Protein AF-A0AAA9SPE6-F1 (afdb_monomer_lite)

Secondary structure (DSSP, 8-state):
-HHHHHHHHHHHHHHHHHHHHHHHHHHHHHHHHHHHHHHHHHHHHHHHHHHHHHHHHHTS-------HHHHHHHHHHHHHHHTT----------PPP---------------------S--------

Structure (mmCIF, N/CA/C/O backbone):
data_AF-A0AAA9SPE6-F1
#
_entry.id   AF-A0AAA9SPE6-F1
#
loop_
_atom_site.group_PDB
_atom_site.id
_atom_site.type_symbol
_atom_site.label_atom_id
_atom_site.label_alt_id
_atom_site.label_comp_id
_atom_site.label_asym_id
_atom_site.label_entity_id
_atom_site.label_seq_id
_atom_site.pdbx_PDB_ins_code
_atom_site.Cartn_x
_atom_site.Cartn_y
_atom_site.Cartn_z
_atom_site.occupancy
_atom_site.B_iso_or_equiv
_atom_site.auth_seq_id
_atom_site.auth_comp_id
_atom_site.auth_asym_id
_atom_site.auth_atom_id
_atom_site.pdbx_PDB_model_num
ATOM 1 N N . MET A 1 1 ? 33.089 3.730 -38.047 1.00 88.38 1 MET A N 1
ATOM 2 C CA . MET A 1 1 ? 33.339 3.626 -36.590 1.00 88.38 1 MET A CA 1
ATOM 3 C C . MET A 1 1 ? 32.435 4.548 -35.776 1.00 88.38 1 MET A C 1
ATOM 5 O O . MET A 1 1 ? 31.605 4.018 -35.053 1.00 88.38 1 MET A O 1
ATOM 9 N N . LEU A 1 2 ? 32.495 5.883 -35.923 1.00 93.56 2 LEU A N 1
ATOM 10 C CA . LEU A 1 2 ? 31.642 6.787 -35.124 1.00 93.56 2 LEU A CA 1
ATOM 11 C C . LEU A 1 2 ? 30.131 6.554 -35.295 1.00 93.56 2 LEU A C 1
ATOM 13 O O . LEU A 1 2 ? 29.416 6.525 -34.302 1.00 93.56 2 LEU A O 1
ATOM 17 N N . GLN A 1 3 ? 29.635 6.350 -36.520 1.00 90.62 3 GLN A N 1
ATOM 18 C CA . GLN A 1 3 ? 28.200 6.088 -36.716 1.00 90.62 3 GLN A CA 1
ATOM 19 C C . GLN A 1 3 ? 27.722 4.805 -36.027 1.00 90.62 3 GLN A C 1
ATOM 21 O O . GLN A 1 3 ? 26.646 4.790 -35.439 1.00 90.62 3 GLN A O 1
ATOM 26 N N . VAL A 1 4 ? 28.540 3.751 -36.055 1.00 95.31 4 VAL A N 1
ATOM 27 C CA . VAL A 1 4 ? 28.232 2.484 -35.377 1.00 95.31 4 VAL A CA 1
ATOM 28 C C . VAL A 1 4 ? 28.191 2.695 -33.862 1.00 95.31 4 VAL A C 1
ATOM 30 O O . VAL A 1 4 ? 27.266 2.239 -33.204 1.00 95.31 4 VAL A O 1
ATOM 33 N N . TYR A 1 5 ? 29.134 3.466 -33.317 1.00 95.56 5 TYR A N 1
ATOM 34 C CA . TYR A 1 5 ? 29.161 3.818 -31.897 1.00 95.56 5 TYR A CA 1
ATOM 35 C C . TYR A 1 5 ? 27.917 4.610 -31.456 1.00 95.56 5 TYR A C 1
ATOM 37 O O . TYR A 1 5 ? 27.291 4.272 -30.452 1.00 95.56 5 TYR A O 1
ATOM 45 N N . TYR A 1 6 ? 27.500 5.613 -32.238 1.00 95.31 6 TYR A N 1
ATOM 46 C CA . TYR A 1 6 ? 26.274 6.372 -31.966 1.00 95.31 6 TYR A CA 1
ATOM 47 C C . TYR A 1 6 ? 25.013 5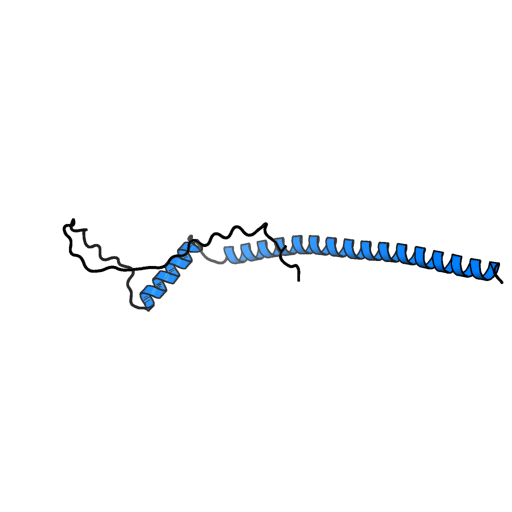.503 -32.026 1.00 95.31 6 TYR A C 1
ATOM 49 O O . TYR A 1 6 ? 24.119 5.673 -31.197 1.00 95.31 6 TYR A O 1
ATOM 57 N N . ALA A 1 7 ? 24.937 4.564 -32.974 1.00 94.94 7 ALA A N 1
ATOM 58 C CA . ALA A 1 7 ? 23.808 3.645 -33.081 1.00 94.94 7 ALA A CA 1
ATOM 59 C C . ALA A 1 7 ? 23.679 2.757 -31.831 1.00 94.94 7 ALA A C 1
ATOM 61 O O . ALA A 1 7 ? 22.585 2.643 -31.281 1.00 94.94 7 ALA A O 1
ATOM 62 N N . VAL A 1 8 ? 24.797 2.217 -31.335 1.00 94.81 8 VAL A N 1
ATOM 63 C CA . VAL A 1 8 ? 24.833 1.381 -30.123 1.00 94.81 8 VAL A CA 1
ATOM 64 C C . VAL A 1 8 ? 24.418 2.176 -28.883 1.00 94.81 8 VAL A C 1
ATOM 66 O O . VAL A 1 8 ? 23.548 1.733 -28.138 1.00 94.81 8 VAL A O 1
ATOM 69 N N . ILE A 1 9 ? 24.962 3.382 -28.678 1.00 95.00 9 ILE A N 1
ATOM 70 C CA . ILE A 1 9 ? 24.573 4.224 -27.532 1.00 95.00 9 ILE A CA 1
ATOM 71 C C . ILE A 1 9 ? 23.093 4.614 -27.598 1.00 95.00 9 ILE A C 1
ATOM 73 O O . ILE A 1 9 ? 22.397 4.570 -26.585 1.00 95.00 9 ILE A O 1
ATOM 77 N N . SER A 1 10 ? 22.591 4.978 -28.782 1.00 93.44 10 SER A N 1
ATOM 78 C CA . SER A 1 10 ? 21.183 5.347 -28.953 1.00 93.44 10 SER A CA 1
ATOM 79 C C . SER A 1 10 ? 20.243 4.168 -28.680 1.00 93.44 10 SER A C 1
ATOM 81 O O . SER A 1 10 ? 19.146 4.373 -28.162 1.00 93.44 10 SER A O 1
ATOM 83 N N . GLN A 1 11 ? 20.666 2.941 -28.992 1.00 90.50 11 GLN A N 1
ATOM 84 C CA . GLN A 1 11 ? 19.916 1.727 -28.685 1.00 90.50 11 GLN A CA 1
ATOM 85 C C . GLN A 1 11 ? 19.911 1.424 -27.182 1.00 90.50 11 GLN A C 1
ATOM 87 O O . GLN A 1 11 ? 18.828 1.294 -26.616 1.00 90.50 11 GLN A O 1
ATOM 92 N N . CYS A 1 12 ? 21.072 1.444 -26.516 1.00 88.38 12 CYS A N 1
ATOM 93 C CA . CYS A 1 12 ? 21.153 1.270 -25.062 1.00 88.38 12 CYS A CA 1
ATOM 94 C C . CYS A 1 12 ? 20.300 2.300 -24.310 1.00 88.38 12 CYS A C 1
ATOM 96 O O . CYS A 1 12 ? 19.562 1.936 -23.403 1.00 88.38 12 CYS A O 1
ATOM 98 N N . LEU A 1 13 ? 20.341 3.578 -24.706 1.00 90.56 13 LEU A N 1
ATOM 99 C CA . LEU A 1 13 ? 19.554 4.625 -24.045 1.00 90.56 13 LEU A CA 1
ATOM 100 C C . LEU A 1 13 ? 18.041 4.445 -24.250 1.00 90.56 13 LEU A C 1
ATOM 102 O O . LEU A 1 13 ? 17.240 4.775 -23.375 1.00 90.56 13 LEU A O 1
ATOM 106 N N . LYS A 1 14 ? 17.625 3.937 -25.416 1.00 86.94 14 LYS A N 1
ATOM 107 C CA . LYS A 1 14 ? 16.219 3.594 -25.664 1.00 86.94 14 LYS A CA 1
ATOM 108 C C . LYS A 1 14 ? 15.790 2.403 -24.814 1.00 86.94 14 LYS A C 1
ATOM 110 O O . LYS A 1 14 ? 14.697 2.441 -24.260 1.00 86.94 14 LYS A O 1
ATOM 115 N N . GLU A 1 15 ? 16.633 1.385 -24.685 1.00 84.44 15 GLU A N 1
ATOM 116 C CA . GLU A 1 15 ? 16.365 0.210 -23.852 1.00 84.44 15 GLU A CA 1
ATOM 117 C C . GLU A 1 15 ? 16.275 0.568 -22.368 1.00 84.44 15 GLU A C 1
ATOM 119 O O . GLU A 1 15 ? 15.300 0.179 -21.730 1.00 84.44 15 GLU A O 1
ATOM 124 N N . THR A 1 16 ? 17.190 1.388 -21.836 1.00 84.44 16 THR A N 1
ATOM 125 C CA . THR A 1 16 ? 17.090 1.871 -20.448 1.00 84.44 16 THR A CA 1
ATOM 126 C C . THR A 1 16 ? 15.810 2.669 -20.246 1.00 84.44 16 THR A C 1
ATOM 128 O O . THR A 1 16 ? 15.035 2.371 -19.348 1.00 84.44 16 THR A O 1
ATOM 131 N N . ASN A 1 17 ? 15.498 3.601 -21.153 1.00 87.25 17 ASN A N 1
ATOM 132 C CA . ASN A 1 17 ? 14.288 4.411 -21.041 1.00 87.25 17 ASN A CA 1
ATOM 133 C C . ASN A 1 17 ? 12.996 3.576 -21.090 1.00 87.25 17 ASN A C 1
ATOM 135 O O . ASN A 1 17 ? 12.024 3.900 -20.407 1.00 87.25 17 ASN A O 1
ATOM 139 N N . MET A 1 18 ? 12.965 2.518 -21.904 1.00 85.38 18 MET A N 1
ATOM 140 C CA . MET A 1 18 ? 11.818 1.613 -21.985 1.00 85.38 18 MET A CA 1
ATOM 141 C C . MET A 1 18 ? 11.736 0.668 -20.781 1.00 85.38 18 MET A C 1
ATOM 143 O O . MET A 1 18 ? 10.624 0.422 -20.310 1.00 85.38 18 MET A O 1
ATOM 147 N N . SER A 1 19 ? 12.871 0.195 -20.254 1.00 79.75 19 SER A N 1
ATOM 148 C CA . SER A 1 19 ? 12.919 -0.588 -19.012 1.00 79.75 19 SER A CA 1
ATOM 149 C C . SER A 1 19 ? 12.428 0.246 -17.839 1.00 79.75 19 SER A C 1
ATOM 151 O O . SER A 1 19 ? 11.455 -0.138 -17.206 1.00 79.75 19 SER A O 1
ATOM 153 N N . ASP A 1 20 ? 12.967 1.450 -17.641 1.00 90.12 20 ASP A N 1
ATOM 154 C CA . ASP A 1 20 ? 12.601 2.339 -16.533 1.00 90.12 20 ASP A CA 1
ATOM 155 C C . ASP A 1 20 ? 11.098 2.662 -16.530 1.00 90.12 20 ASP A C 1
ATOM 157 O O . ASP A 1 20 ? 10.435 2.659 -15.491 1.00 90.12 20 ASP A O 1
ATOM 161 N N . LYS A 1 21 ? 10.519 2.905 -17.715 1.00 89.06 21 LYS A N 1
ATOM 162 C CA . LYS A 1 21 ? 9.071 3.113 -17.880 1.00 89.06 21 LYS A CA 1
ATOM 163 C C . LYS A 1 21 ? 8.262 1.861 -17.543 1.00 89.06 21 LYS A C 1
ATOM 165 O O . LYS A 1 21 ? 7.188 1.972 -16.948 1.00 89.06 21 LYS A O 1
ATOM 170 N N . SER A 1 22 ? 8.744 0.688 -17.950 1.00 91.94 22 SER A N 1
ATOM 171 C CA . SER A 1 22 ? 8.107 -0.597 -17.656 1.00 91.94 22 SER A CA 1
ATOM 172 C C . SER A 1 22 ? 8.181 -0.928 -16.163 1.00 91.94 22 SER A C 1
ATOM 174 O O . SER A 1 22 ? 7.169 -1.297 -15.568 1.00 91.94 22 SER A O 1
ATOM 176 N N . ASP A 1 23 ? 9.334 -0.714 -15.538 1.00 92.31 23 ASP A N 1
ATOM 177 C CA . ASP A 1 23 ? 9.589 -0.968 -14.121 1.00 92.31 23 ASP A CA 1
ATOM 178 C C . ASP A 1 23 ? 8.772 -0.027 -13.234 1.00 92.31 23 ASP A C 1
ATOM 180 O O . ASP A 1 23 ? 8.095 -0.478 -12.307 1.00 92.31 23 ASP A O 1
ATOM 184 N N . LEU A 1 24 ? 8.708 1.264 -13.584 1.00 93.56 24 LEU A N 1
ATOM 185 C CA . LEU A 1 24 ? 7.848 2.228 -12.898 1.00 93.56 24 LEU A CA 1
ATOM 186 C C . LEU A 1 24 ? 6.373 1.807 -12.958 1.00 93.56 24 LEU A C 1
ATOM 188 O O . LEU A 1 24 ? 5.652 1.878 -11.960 1.00 93.56 24 LEU A O 1
ATOM 192 N N . LYS A 1 25 ? 5.912 1.332 -14.119 1.00 94.88 25 LYS A N 1
ATOM 193 C CA . LYS A 1 25 ? 4.540 0.841 -14.290 1.00 94.88 25 LYS A CA 1
ATOM 194 C C . LYS A 1 25 ? 4.284 -0.425 -13.466 1.00 94.88 25 LYS A C 1
ATOM 196 O O . LYS A 1 25 ? 3.252 -0.506 -12.798 1.00 94.88 25 LYS A O 1
ATOM 201 N N . ALA A 1 26 ? 5.216 -1.377 -13.475 1.00 96.00 26 ALA A N 1
ATOM 202 C CA . ALA A 1 26 ? 5.120 -2.610 -12.698 1.00 96.00 26 ALA A CA 1
ATOM 203 C C . ALA A 1 26 ? 5.085 -2.327 -11.189 1.00 96.00 26 ALA A C 1
ATOM 205 O O . ALA A 1 26 ? 4.312 -2.936 -10.446 1.00 96.00 26 ALA A O 1
ATOM 206 N N . GLU A 1 27 ? 5.876 -1.365 -10.719 1.00 95.19 27 GLU A N 1
ATOM 207 C CA . GLU A 1 27 ? 5.876 -0.985 -9.313 1.00 95.19 27 GLU A CA 1
ATOM 208 C C . GLU A 1 27 ? 4.583 -0.270 -8.894 1.00 95.19 27 GLU A C 1
ATOM 210 O O . GLU A 1 27 ? 4.039 -0.555 -7.820 1.00 95.19 27 GLU A O 1
ATOM 215 N N . LEU A 1 28 ? 4.035 0.597 -9.752 1.00 96.12 28 LEU A N 1
ATOM 216 C CA . LEU A 1 28 ? 2.725 1.212 -9.521 1.00 96.12 28 LEU A CA 1
ATOM 217 C C . LEU A 1 28 ? 1.610 0.166 -9.440 1.00 96.12 28 LEU A C 1
ATOM 219 O O . LEU A 1 28 ? 0.747 0.256 -8.565 1.00 96.12 28 LEU A O 1
ATOM 223 N N . GLU A 1 29 ? 1.636 -0.843 -10.308 1.00 95.56 29 GLU A N 1
ATOM 224 C CA . GLU A 1 29 ? 0.653 -1.924 -10.291 1.00 95.56 29 GLU A CA 1
ATOM 225 C C . GLU A 1 29 ? 0.735 -2.749 -8.999 1.00 95.56 29 GLU A C 1
ATOM 227 O O . GLU A 1 29 ? -0.284 -2.957 -8.334 1.00 95.56 29 GLU A O 1
ATOM 232 N N . ARG A 1 30 ? 1.949 -3.112 -8.563 1.00 97.06 30 ARG A N 1
ATOM 233 C CA . ARG A 1 30 ? 2.178 -3.793 -7.277 1.00 97.06 30 ARG A CA 1
ATOM 234 C C . ARG A 1 30 ? 1.666 -2.968 -6.092 1.00 97.06 30 ARG A C 1
ATOM 236 O O . ARG A 1 30 ? 0.985 -3.505 -5.217 1.00 97.06 30 ARG A O 1
ATOM 243 N N . LYS A 1 31 ? 1.949 -1.659 -6.052 1.00 97.50 31 LYS A N 1
ATOM 244 C CA . LYS A 1 31 ? 1.461 -0.761 -4.984 1.00 97.50 31 LYS A CA 1
ATOM 245 C C . LYS A 1 31 ? -0.063 -0.640 -4.998 1.00 97.50 31 LYS A C 1
ATOM 247 O O . LYS A 1 31 ? -0.688 -0.685 -3.937 1.00 97.50 31 LYS A O 1
ATOM 252 N N . LYS A 1 32 ? -0.676 -0.553 -6.182 1.00 97.12 32 LYS A N 1
ATOM 253 C CA . LYS A 1 32 ? -2.136 -0.513 -6.338 1.00 97.12 32 LYS A CA 1
ATOM 254 C C . LYS A 1 32 ? -2.796 -1.786 -5.802 1.00 97.12 32 LYS A C 1
ATOM 256 O O . LYS A 1 32 ? -3.778 -1.687 -5.070 1.00 97.12 32 LYS A O 1
ATOM 261 N N . GLN A 1 33 ? -2.242 -2.956 -6.117 1.00 95.94 33 GLN A N 1
ATOM 262 C CA . GLN A 1 33 ? -2.733 -4.238 -5.604 1.00 95.94 33 GLN A CA 1
ATOM 263 C C . GLN A 1 33 ? -2.597 -4.336 -4.080 1.00 95.94 33 GLN A C 1
ATOM 265 O O . GLN A 1 33 ? -3.570 -4.680 -3.412 1.00 95.94 33 GLN A O 1
ATOM 270 N N . ARG A 1 34 ? -1.448 -3.942 -3.510 1.00 95.81 34 ARG A N 1
ATOM 271 C CA . ARG A 1 34 ? -1.262 -3.912 -2.046 1.00 95.81 34 ARG A CA 1
ATOM 272 C C . ARG A 1 34 ? -2.294 -3.025 -1.347 1.00 95.81 34 ARG A C 1
ATOM 274 O O . ARG A 1 34 ? -2.861 -3.424 -0.336 1.00 95.81 34 ARG A O 1
ATOM 281 N N . LEU A 1 35 ? -2.584 -1.840 -1.888 1.00 95.62 35 LEU A N 1
ATOM 282 C CA . LEU A 1 35 ? -3.610 -0.955 -1.323 1.00 95.62 35 LEU A CA 1
ATOM 283 C C . LEU A 1 35 ? -5.024 -1.542 -1.425 1.00 95.62 35 LEU A C 1
ATOM 285 O O . LEU A 1 35 ? -5.826 -1.342 -0.514 1.00 95.62 35 LEU A O 1
ATOM 289 N N . ALA A 1 36 ? -5.338 -2.255 -2.510 1.00 93.94 36 ALA A N 1
ATOM 290 C CA . ALA A 1 36 ? -6.615 -2.950 -2.649 1.00 93.94 36 ALA A CA 1
ATOM 291 C C . ALA A 1 36 ? -6.764 -4.058 -1.593 1.00 93.94 36 ALA A C 1
ATOM 293 O O . ALA A 1 36 ? -7.779 -4.088 -0.900 1.00 93.94 36 ALA A O 1
ATOM 294 N N . GLN A 1 37 ? -5.721 -4.871 -1.394 1.00 94.12 37 GLN A N 1
ATOM 295 C CA . GLN A 1 37 ? -5.688 -5.908 -0.358 1.00 94.12 37 GLN A CA 1
ATOM 296 C C . GLN A 1 37 ? -5.855 -5.320 1.045 1.00 94.12 37 GLN A C 1
ATOM 298 O O . GLN A 1 37 ? -6.712 -5.775 1.787 1.00 94.12 37 GLN A O 1
ATOM 303 N N . ILE A 1 38 ? -5.134 -4.247 1.392 1.00 93.19 38 ILE A N 1
ATOM 304 C CA . ILE A 1 38 ? -5.268 -3.595 2.708 1.00 93.19 38 ILE A CA 1
ATOM 305 C C . ILE A 1 38 ? -6.695 -3.078 2.938 1.00 93.19 38 ILE A C 1
ATOM 307 O O . ILE A 1 38 ? -7.213 -3.167 4.051 1.00 93.19 38 ILE A O 1
ATOM 311 N N . ARG A 1 39 ? -7.349 -2.517 1.910 1.00 90.62 39 ARG A N 1
ATOM 312 C CA . ARG A 1 39 ? -8.741 -2.046 2.017 1.00 90.62 39 ARG A CA 1
ATOM 313 C C . ARG A 1 39 ? -9.713 -3.199 2.231 1.00 90.62 39 ARG A C 1
ATOM 315 O O . ARG A 1 39 ? -10.609 -3.080 3.062 1.00 90.62 39 ARG A O 1
ATOM 322 N N . GLU A 1 40 ? -9.533 -4.295 1.506 1.00 86.06 40 GLU A N 1
ATOM 323 C CA . GLU A 1 40 ? -10.363 -5.488 1.643 1.00 86.06 40 GLU A CA 1
ATOM 324 C C . GLU A 1 40 ? -10.142 -6.180 2.994 1.00 86.06 40 GLU A C 1
ATOM 326 O O . GLU A 1 40 ? -11.107 -6.504 3.679 1.00 86.06 40 GLU A O 1
ATOM 331 N N . GLU A 1 41 ? -8.892 -6.320 3.436 1.00 84.25 41 GLU A N 1
ATOM 332 C CA . GLU A 1 41 ? -8.543 -6.887 4.739 1.00 84.25 41 GLU A CA 1
ATOM 333 C C . GLU A 1 41 ? -9.046 -6.025 5.895 1.00 84.25 41 GLU A C 1
ATOM 335 O O . GLU A 1 41 ? -9.579 -6.569 6.860 1.00 84.25 41 GLU A O 1
ATOM 340 N N . LYS A 1 42 ? -8.943 -4.691 5.809 1.00 80.69 42 LYS A N 1
ATOM 341 C CA . LYS A 1 42 ? -9.542 -3.801 6.816 1.00 80.69 42 LYS A CA 1
ATOM 342 C C . LYS A 1 42 ? -11.059 -3.959 6.859 1.00 80.69 42 LYS A C 1
ATOM 344 O O . LYS A 1 42 ? -11.603 -4.128 7.946 1.00 80.69 42 LYS A O 1
ATOM 349 N N . LYS A 1 43 ? -11.718 -3.998 5.697 1.00 82.12 43 LYS A N 1
ATOM 350 C CA . LYS A 1 43 ? -13.167 -4.214 5.607 1.00 82.12 43 LYS A CA 1
ATOM 351 C C . LYS A 1 43 ? -13.580 -5.577 6.184 1.00 82.12 43 LYS A C 1
ATOM 353 O O . LYS A 1 43 ? -14.547 -5.662 6.930 1.00 82.12 43 LYS A O 1
ATOM 358 N N . ARG A 1 44 ? -12.814 -6.637 5.909 1.00 73.94 44 ARG A N 1
ATOM 359 C CA . ARG A 1 44 ? -13.098 -8.006 6.369 1.00 73.94 44 ARG A CA 1
ATOM 360 C C . ARG A 1 44 ? -12.787 -8.219 7.856 1.00 73.94 44 ARG A C 1
ATOM 362 O O . ARG A 1 44 ? -13.526 -8.920 8.541 1.00 73.94 44 ARG A O 1
ATOM 369 N N . LYS A 1 45 ? -11.719 -7.606 8.378 1.00 73.69 45 LYS A N 1
ATOM 370 C CA . LYS A 1 45 ? -11.287 -7.740 9.782 1.00 73.69 45 LYS A CA 1
ATOM 371 C C . LYS A 1 45 ? -12.164 -6.940 10.753 1.00 73.69 45 LYS A C 1
ATOM 373 O O . LYS A 1 45 ? -12.281 -7.326 11.915 1.00 73.69 45 LYS A O 1
ATOM 378 N N . GLU A 1 46 ? -12.797 -5.864 10.289 1.00 56.97 46 GLU A N 1
ATOM 379 C CA . GLU A 1 46 ? -13.792 -5.101 11.053 1.00 56.97 46 GLU A CA 1
ATOM 380 C C . GLU A 1 46 ? -15.122 -5.868 11.187 1.00 56.97 46 GLU A C 1
ATOM 382 O O . GLU A 1 46 ? -15.665 -5.982 12.288 1.00 56.97 46 GLU A O 1
ATOM 387 N N . GLU A 1 47 ? -15.599 -6.500 10.109 1.00 57.44 47 GLU A N 1
ATOM 388 C CA . GLU A 1 47 ? -16.829 -7.306 10.130 1.00 57.44 47 GLU A CA 1
ATOM 389 C C . GLU A 1 47 ? -16.688 -8.595 10.967 1.00 57.44 47 GLU A C 1
ATOM 391 O O . GLU A 1 47 ? -17.614 -8.973 11.690 1.00 57.44 47 GLU A O 1
ATOM 396 N N . GLU A 1 48 ? -15.520 -9.250 10.949 1.00 56.62 48 GLU A N 1
ATOM 397 C CA . GLU A 1 48 ? -15.288 -10.465 11.746 1.00 56.62 48 GLU A CA 1
ATOM 398 C C . GLU A 1 48 ? -15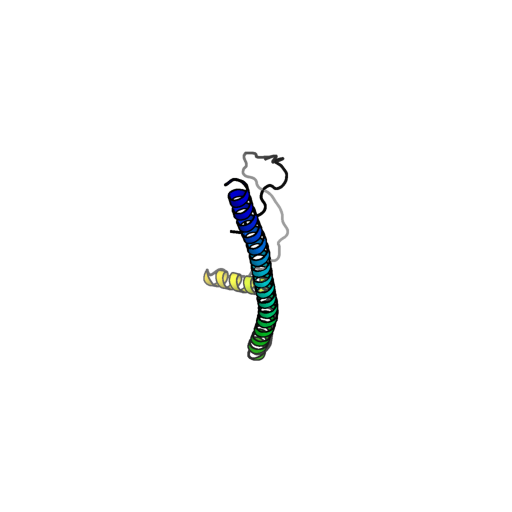.150 -10.171 13.254 1.00 56.62 48 GLU A C 1
ATOM 400 O O . GLU A 1 48 ? -15.600 -10.966 14.084 1.00 56.62 48 GLU A O 1
ATOM 405 N N . ARG A 1 49 ? -14.586 -9.010 13.629 1.00 57.19 49 ARG A N 1
ATOM 406 C CA . ARG A 1 49 ? -14.538 -8.560 15.031 1.00 57.19 49 ARG A CA 1
ATOM 407 C C . ARG A 1 49 ? -15.921 -8.196 15.564 1.00 57.19 49 ARG A C 1
ATOM 409 O O . ARG A 1 49 ? -16.250 -8.624 16.665 1.00 57.19 49 ARG A O 1
ATOM 416 N N . LYS A 1 50 ? -16.765 -7.534 14.765 1.00 58.44 50 LYS A N 1
ATOM 417 C CA . LYS A 1 50 ? -18.140 -7.189 15.162 1.00 58.44 50 LYS A CA 1
ATOM 418 C C . LYS A 1 50 ? -19.023 -8.424 15.392 1.00 58.44 50 LYS A C 1
ATOM 420 O O . LYS A 1 50 ? -19.862 -8.417 16.287 1.00 58.44 50 LYS A O 1
ATOM 425 N N . LYS A 1 51 ? -18.823 -9.509 14.631 1.00 57.06 51 LYS A N 1
ATOM 426 C CA . LYS A 1 51 ? -19.587 -10.758 14.811 1.00 57.06 51 LYS A CA 1
ATOM 427 C C . LYS A 1 51 ? -19.129 -11.571 16.027 1.00 57.06 51 LYS A C 1
ATOM 429 O O . LYS A 1 51 ? -19.969 -12.130 16.720 1.00 57.06 51 LYS A O 1
ATOM 434 N N . LYS A 1 52 ? -17.822 -11.617 16.309 1.00 56.47 52 LYS A N 1
ATOM 435 C CA . LYS A 1 52 ? -17.292 -12.301 17.505 1.00 56.47 52 LYS A CA 1
ATOM 436 C C . LYS A 1 52 ? -17.574 -11.521 18.791 1.00 56.47 52 LYS A C 1
ATOM 438 O O . LYS A 1 52 ? -17.819 -12.135 19.821 1.00 56.47 52 LYS A O 1
ATOM 443 N N . GLU A 1 53 ? -17.602 -10.192 18.726 1.00 52.06 53 GLU A N 1
ATOM 444 C CA . GLU A 1 53 ? -18.010 -9.346 19.851 1.00 52.06 53 GLU A CA 1
ATOM 445 C C . GLU A 1 53 ? -19.511 -9.487 20.154 1.00 52.06 53 GLU A C 1
ATOM 447 O O . GLU A 1 53 ? -19.880 -9.641 21.314 1.00 52.06 53 GLU A O 1
ATOM 452 N N . ALA A 1 54 ? -20.371 -9.564 19.130 1.00 54.84 54 ALA A N 1
ATOM 453 C CA . ALA A 1 54 ? -21.802 -9.823 19.315 1.00 54.84 54 ALA A CA 1
ATOM 454 C C . ALA A 1 54 ? -22.104 -11.235 19.868 1.00 54.84 54 ALA A C 1
ATOM 456 O O . ALA A 1 54 ? -22.986 -11.386 20.710 1.00 54.84 54 ALA A O 1
ATOM 457 N N . ASP A 1 55 ? -21.359 -12.261 19.440 1.00 50.44 55 ASP A N 1
ATOM 458 C CA . ASP A 1 55 ? -21.539 -13.648 19.904 1.00 50.44 55 ASP A CA 1
ATOM 459 C C . ASP A 1 55 ? -21.014 -13.864 21.338 1.00 50.44 55 ASP A C 1
ATOM 461 O O . ASP A 1 55 ? -21.643 -14.5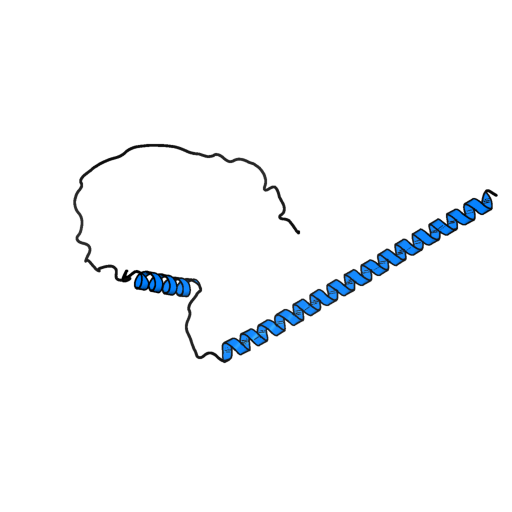51 22.143 1.00 50.44 55 ASP A O 1
ATOM 465 N N . MET A 1 56 ? -19.913 -13.199 21.718 1.00 51.75 56 MET A N 1
ATOM 466 C CA . MET A 1 56 ? -19.432 -13.199 23.107 1.00 51.75 56 MET A CA 1
ATOM 467 C C . MET A 1 56 ? -20.327 -12.384 24.053 1.00 51.75 56 MET A C 1
ATOM 469 O O . MET A 1 56 ? -20.420 -12.730 25.231 1.00 51.75 56 MET A O 1
ATOM 473 N N . GLN A 1 57 ? -21.001 -11.337 23.561 1.00 50.47 57 GLN A N 1
ATOM 474 C CA . GLN A 1 57 ? -21.947 -10.552 24.361 1.00 50.47 57 GLN A CA 1
ATOM 475 C C . GLN A 1 57 ? -23.314 -11.233 24.537 1.00 50.47 57 GLN A C 1
ATOM 477 O O . GLN A 1 57 ? -23.961 -11.005 25.552 1.00 50.47 57 GLN A O 1
ATOM 482 N N . GLN A 1 58 ? -23.759 -12.099 23.618 1.00 48.81 58 GLN A N 1
ATOM 483 C CA . GLN A 1 58 ? -25.062 -12.774 23.751 1.00 48.81 58 GLN A CA 1
ATOM 484 C C . GLN A 1 58 ? -25.049 -14.059 24.587 1.00 48.81 58 GLN A C 1
ATOM 486 O O . GLN A 1 58 ? -26.119 -14.562 24.929 1.00 48.81 58 GLN A O 1
ATOM 491 N N . LYS A 1 59 ? -23.876 -14.590 24.957 1.00 42.75 59 LYS A N 1
ATOM 492 C CA . LYS A 1 59 ? -23.777 -15.795 25.800 1.00 42.75 59 LYS A CA 1
ATOM 493 C C . LYS A 1 59 ? -23.376 -15.534 27.255 1.00 42.75 59 LYS A C 1
ATOM 495 O O . LYS A 1 59 ? -23.080 -16.486 27.978 1.00 42.75 59 LYS A O 1
ATOM 500 N N . LYS A 1 60 ? -23.396 -14.275 27.701 1.00 42.56 60 LYS A N 1
ATOM 501 C CA . LYS A 1 60 ? -23.280 -13.922 29.119 1.00 42.56 60 LYS A CA 1
ATOM 502 C C . LYS A 1 60 ? -24.541 -13.174 29.552 1.00 42.56 60 LYS A C 1
ATOM 504 O O . LYS A 1 60 ? -24.885 -12.145 28.988 1.00 42.56 60 LYS A O 1
ATOM 509 N N . GLU A 1 61 ? -25.234 -13.790 30.500 1.00 31.61 61 GLU A N 1
ATOM 510 C CA . GLU A 1 61 ? -26.383 -13.309 31.276 1.00 31.61 61 GLU A CA 1
ATOM 511 C C . GLU A 1 61 ? -26.314 -11.818 31.699 1.00 31.61 61 GLU A C 1
ATOM 513 O O . GLU A 1 61 ? -25.237 -11.220 31.696 1.00 31.61 61 GLU A O 1
ATOM 518 N N . PRO A 1 62 ? -27.461 -11.209 32.060 1.00 43.22 62 PRO A N 1
ATOM 519 C CA . PRO A 1 62 ? -27.723 -9.770 31.985 1.00 43.22 62 PRO A CA 1
ATOM 520 C C . PRO A 1 62 ? -27.028 -8.937 33.078 1.00 43.22 62 PRO A C 1
ATOM 522 O O . PRO A 1 62 ? -27.121 -9.317 34.237 1.00 43.22 62 PRO A O 1
ATOM 525 N N . VAL A 1 63 ? -26.518 -7.743 32.693 1.00 44.69 63 VAL A N 1
ATOM 526 C CA . VAL A 1 63 ? -26.427 -6.471 33.482 1.00 44.69 63 VAL A CA 1
ATOM 527 C C . VAL A 1 63 ? -25.480 -6.512 34.718 1.00 44.69 63 VAL A C 1
ATOM 529 O O . VAL A 1 63 ? -25.469 -7.528 35.398 1.00 44.69 63 VAL A O 1
ATOM 532 N N . PRO A 1 64 ? -24.692 -5.468 35.102 1.00 51.50 64 PRO A N 1
ATOM 533 C CA . PRO A 1 64 ? -24.816 -4.026 34.823 1.00 51.50 64 PRO A CA 1
ATOM 534 C C . PRO A 1 64 ? -23.503 -3.303 34.430 1.00 51.50 64 PRO A C 1
ATOM 536 O O . PRO A 1 64 ? -22.417 -3.874 34.446 1.00 51.50 64 PRO A O 1
ATOM 539 N N . ASP A 1 65 ? -23.643 -2.014 34.105 1.00 50.84 65 ASP A N 1
ATOM 540 C CA . ASP A 1 65 ? -22.624 -0.957 34.146 1.00 50.84 65 ASP A CA 1
ATOM 541 C C . ASP A 1 65 ? -21.520 -1.169 35.197 1.00 50.84 65 ASP A C 1
ATOM 543 O O . ASP A 1 65 ? -21.669 -0.787 36.352 1.00 50.84 65 ASP A O 1
ATOM 547 N N . ASP A 1 66 ? -20.366 -1.679 34.780 1.00 50.34 66 ASP A N 1
ATOM 548 C CA . ASP A 1 66 ? -19.110 -1.294 35.411 1.00 50.34 66 ASP A CA 1
ATOM 549 C C . ASP A 1 66 ? -18.328 -0.540 34.338 1.00 50.34 66 ASP A C 1
ATOM 551 O O . ASP A 1 66 ? -17.519 -1.112 33.598 1.00 50.34 66 ASP A O 1
ATOM 555 N N . SER A 1 67 ? -18.607 0.764 34.218 1.00 69.56 67 SER A N 1
ATOM 556 C CA . SER A 1 67 ? -17.696 1.676 33.523 1.00 69.56 67 SER A CA 1
ATOM 557 C C . SER A 1 67 ? -16.269 1.393 34.002 1.00 69.56 67 SER A C 1
ATOM 559 O O . SER A 1 67 ? -16.065 0.995 35.147 1.00 69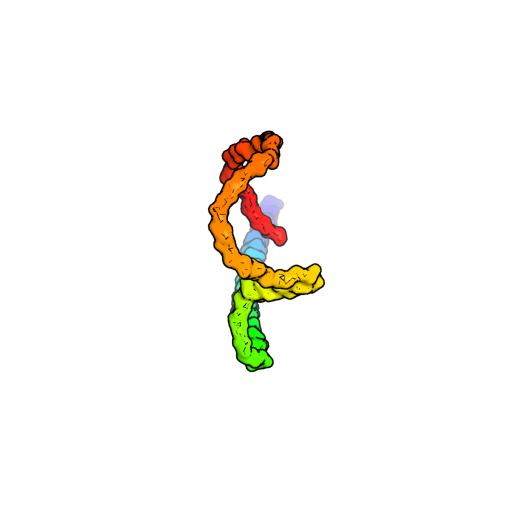.56 67 SER A O 1
ATOM 561 N N . ASP A 1 68 ? -15.255 1.590 33.157 1.00 76.06 68 ASP A N 1
ATOM 562 C CA . ASP A 1 68 ? -13.854 1.290 33.513 1.00 76.06 68 ASP A CA 1
ATOM 563 C C . ASP A 1 68 ? -13.450 1.895 34.882 1.00 76.06 68 ASP A C 1
ATOM 565 O O . ASP A 1 68 ? -12.683 1.309 35.645 1.00 76.06 68 ASP A O 1
ATOM 569 N N . LEU A 1 69 ? -14.071 3.027 35.238 1.00 82.81 69 LEU A N 1
ATOM 570 C CA . LEU A 1 69 ? -13.995 3.672 36.549 1.00 82.81 69 LEU A CA 1
ATOM 571 C C . LEU A 1 69 ? -14.629 2.873 37.704 1.00 82.81 69 LEU A C 1
ATOM 573 O O . LEU A 1 69 ? -14.001 2.763 38.755 1.00 82.81 69 LEU A O 1
ATOM 577 N N . ASP A 1 70 ? -15.823 2.301 37.540 1.00 81.88 70 ASP A N 1
ATOM 578 C CA . ASP A 1 70 ? -16.487 1.478 38.566 1.00 81.88 70 ASP A CA 1
ATOM 579 C C . ASP A 1 70 ? -15.767 0.148 38.780 1.00 81.88 70 ASP A C 1
ATOM 581 O O . ASP A 1 70 ? -15.599 -0.298 39.919 1.00 81.88 70 ASP A O 1
ATOM 585 N N . ARG A 1 71 ? -15.218 -0.433 37.704 1.00 86.38 71 ARG A N 1
ATOM 586 C CA . ARG A 1 71 ? -14.339 -1.599 37.826 1.00 86.38 71 ARG A CA 1
ATOM 587 C C . ARG A 1 71 ? -13.113 -1.265 38.679 1.00 86.38 71 ARG A C 1
ATOM 589 O O . ARG A 1 71 ? -12.806 -1.991 39.623 1.00 86.38 71 ARG A O 1
ATOM 596 N N . LYS A 1 72 ? -12.462 -0.123 38.418 1.00 90.19 72 LYS A N 1
ATOM 597 C CA . LYS A 1 72 ? -11.327 0.352 39.227 1.00 90.19 72 LYS A CA 1
ATOM 598 C C . LYS A 1 72 ? -11.703 0.670 40.668 1.00 90.19 72 LYS A C 1
ATOM 600 O O . LYS A 1 72 ? -10.902 0.388 41.560 1.00 90.19 72 LYS A O 1
ATOM 605 N N . ARG A 1 73 ? -12.894 1.223 40.912 1.00 88.19 73 ARG A N 1
ATOM 606 C CA . ARG A 1 73 ? -13.413 1.444 42.268 1.00 88.19 73 ARG A CA 1
ATOM 607 C C . ARG A 1 73 ? -13.516 0.116 43.023 1.00 88.19 73 ARG A C 1
ATOM 609 O O . ARG A 1 73 ? -12.945 -0.002 44.100 1.00 8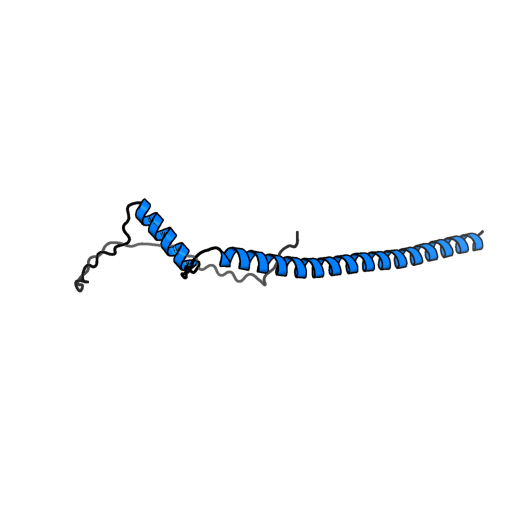8.19 73 ARG A O 1
ATOM 616 N N . ARG A 1 74 ? -14.130 -0.913 42.434 1.00 90.62 74 ARG A N 1
ATOM 617 C CA . ARG A 1 74 ? -14.253 -2.230 43.082 1.00 90.62 74 ARG A CA 1
ATOM 618 C C . ARG A 1 74 ? -12.898 -2.912 43.301 1.00 90.62 74 ARG A C 1
ATOM 620 O O . ARG A 1 74 ? -12.678 -3.511 44.348 1.00 90.62 74 ARG A O 1
ATOM 627 N N . GLU A 1 75 ? -11.977 -2.809 42.341 1.00 90.88 75 GLU A N 1
ATOM 628 C CA . GLU A 1 75 ? -10.611 -3.345 42.472 1.00 90.88 75 GLU A CA 1
ATOM 629 C C . GLU A 1 75 ? -9.842 -2.667 43.620 1.00 90.88 75 GLU A C 1
ATOM 631 O O . GLU A 1 75 ? -9.196 -3.345 44.419 1.00 90.88 75 GLU A O 1
ATOM 636 N N . THR A 1 76 ? -9.944 -1.340 43.747 1.00 91.12 76 THR A N 1
ATOM 637 C CA . THR A 1 76 ? -9.316 -0.605 44.859 1.00 91.12 76 THR A CA 1
ATOM 638 C C . THR A 1 76 ? -9.974 -0.909 46.202 1.00 91.12 76 THR A C 1
ATOM 640 O O . THR A 1 76 ? -9.260 -1.103 47.184 1.00 91.12 76 THR A O 1
ATOM 643 N N . GLU A 1 77 ? -11.300 -1.039 46.256 1.00 90.06 77 GLU A N 1
ATOM 644 C CA . GLU A 1 77 ? -12.025 -1.460 47.462 1.00 90.06 77 GLU A CA 1
ATOM 645 C C . GLU A 1 77 ? -11.611 -2.864 47.918 1.00 90.06 77 GLU A C 1
ATOM 647 O O . GLU A 1 77 ? -11.347 -3.078 49.102 1.00 90.06 77 GLU A O 1
ATOM 652 N N . ALA A 1 78 ? -11.482 -3.810 46.985 1.00 90.69 78 ALA A N 1
ATOM 653 C CA . ALA A 1 78 ? -11.040 -5.168 47.286 1.00 90.69 78 ALA A CA 1
ATOM 654 C C . ALA A 1 78 ? -9.601 -5.200 47.822 1.00 90.69 78 ALA A C 1
ATOM 656 O O . ALA A 1 78 ? -9.303 -5.932 48.767 1.00 90.69 78 ALA A O 1
ATOM 657 N N . LEU A 1 79 ? -8.707 -4.382 47.257 1.00 92.19 79 LEU A N 1
ATOM 658 C CA . LEU A 1 79 ? -7.338 -4.251 47.752 1.00 92.19 79 LEU A CA 1
ATOM 659 C C . LEU A 1 79 ? -7.307 -3.677 49.173 1.00 92.19 79 LEU A C 1
ATOM 661 O O . LEU A 1 79 ? -6.621 -4.233 50.031 1.00 92.19 79 LEU A O 1
ATOM 665 N N . LEU A 1 80 ? -8.081 -2.626 49.454 1.00 90.00 80 LEU A N 1
ATOM 666 C CA . LEU A 1 80 ? -8.186 -2.053 50.800 1.00 90.00 80 LEU A CA 1
ATOM 667 C C . LEU A 1 80 ? -8.716 -3.082 51.805 1.00 90.00 80 LEU A C 1
ATOM 669 O O . LEU A 1 80 ? -8.099 -3.275 52.854 1.00 90.00 80 LEU A O 1
ATOM 673 N N . GLN A 1 81 ? -9.764 -3.828 51.442 1.00 91.50 81 GLN A N 1
ATOM 674 C CA . GLN A 1 81 ? -10.274 -4.931 52.260 1.00 91.50 81 GLN A CA 1
ATOM 675 C C . GLN A 1 81 ? -9.214 -6.012 52.502 1.00 91.50 81 GLN A C 1
ATOM 677 O O . GLN A 1 81 ? -9.083 -6.493 53.626 1.00 91.50 81 GLN A O 1
ATOM 682 N N . SER A 1 82 ? -8.418 -6.363 51.485 1.00 91.38 82 SER A N 1
ATOM 683 C CA . SER A 1 82 ? -7.353 -7.370 51.611 1.00 91.38 82 SER A CA 1
ATOM 684 C C . SER A 1 82 ? -6.227 -6.947 52.561 1.00 91.38 82 SER A C 1
ATOM 686 O O . SER A 1 82 ? -5.649 -7.788 53.244 1.00 91.38 82 SER A O 1
ATOM 688 N N . ILE A 1 83 ? -5.950 -5.641 52.647 1.00 89.00 83 ILE A N 1
ATOM 689 C CA . ILE A 1 83 ? -4.957 -5.052 53.559 1.00 89.00 83 ILE A CA 1
ATOM 690 C C . ILE A 1 83 ? -5.550 -4.879 54.977 1.00 89.00 83 ILE A C 1
ATOM 692 O O . ILE A 1 83 ? -4.835 -4.544 55.918 1.00 89.00 83 ILE A O 1
ATOM 696 N N . GLY A 1 84 ? -6.847 -5.158 55.162 1.00 84.06 84 GLY A N 1
ATOM 697 C CA . GLY A 1 84 ? -7.552 -5.020 56.439 1.00 84.06 84 GLY A CA 1
ATOM 698 C C . GLY A 1 84 ? -8.088 -3.610 56.701 1.00 84.06 84 GLY A C 1
ATOM 699 O O . GLY A 1 84 ? -8.403 -3.274 57.840 1.00 84.06 84 GLY A O 1
ATOM 700 N N . ILE A 1 85 ? -8.195 -2.781 55.660 1.00 76.25 85 ILE A N 1
ATOM 701 C CA . ILE A 1 85 ? -8.726 -1.420 55.723 1.00 76.25 85 ILE A CA 1
ATOM 702 C C . ILE A 1 85 ? -10.175 -1.461 55.218 1.00 76.25 85 ILE A C 1
ATOM 704 O O . ILE A 1 85 ? -10.431 -1.560 54.019 1.00 76.25 85 ILE A O 1
ATOM 708 N N . SER A 1 86 ? -11.137 -1.425 56.144 1.00 74.00 86 SER A N 1
ATOM 709 C CA . SER A 1 86 ? -12.565 -1.345 55.806 1.00 74.00 86 SER A CA 1
ATOM 710 C C . SER A 1 86 ? -12.891 0.026 55.190 1.00 74.00 86 SER A C 1
ATOM 712 O O . SER A 1 86 ? -12.438 1.036 55.731 1.00 74.00 86 SER A O 1
ATOM 714 N N . PRO A 1 87 ? -13.684 0.104 54.102 1.00 65.69 87 PRO A N 1
ATOM 715 C CA . PRO A 1 87 ? -14.035 1.364 53.443 1.00 65.69 87 PRO A CA 1
ATOM 716 C C . PRO A 1 87 ? -15.055 2.216 54.215 1.00 65.69 87 PRO A C 1
ATOM 718 O O . PRO A 1 87 ? -15.553 3.190 53.664 1.00 65.69 87 PRO A O 1
ATOM 721 N N . GLU A 1 88 ? -15.394 1.875 55.459 1.00 55.47 88 GLU A N 1
ATOM 722 C CA . GLU A 1 88 ? -16.332 2.649 56.269 1.00 55.47 88 GLU A CA 1
ATOM 723 C C . GLU A 1 88 ? -15.665 3.945 56.764 1.00 55.47 88 GLU A C 1
ATOM 725 O O . GLU A 1 88 ? -14.811 3.887 57.655 1.00 55.47 88 GLU A O 1
ATOM 730 N N . PRO A 1 89 ? -16.020 5.137 56.235 1.00 54.53 89 PRO A N 1
ATOM 731 C CA . PRO A 1 89 ? -15.740 6.353 56.971 1.00 54.53 89 PRO A CA 1
ATOM 732 C C . PRO A 1 89 ? -16.544 6.255 58.272 1.00 54.53 89 PRO A C 1
ATOM 734 O O . PRO A 1 89 ? -17.767 6.102 58.202 1.00 54.53 89 PRO A O 1
ATOM 737 N N . PRO A 1 90 ? -15.922 6.332 59.461 1.00 43.22 90 PRO A N 1
ATOM 738 C CA . PRO A 1 90 ? -16.694 6.467 60.680 1.00 43.22 90 PRO A CA 1
ATOM 739 C C . PRO A 1 90 ? -17.556 7.719 60.519 1.00 43.22 90 PRO A C 1
ATOM 741 O O . PRO A 1 90 ? -17.040 8.833 60.418 1.00 43.22 90 PRO A O 1
ATOM 744 N N . LEU A 1 91 ? -18.874 7.521 60.452 1.00 47.25 91 LEU A N 1
ATOM 745 C CA . LEU A 1 91 ? -19.889 8.563 60.557 1.00 47.25 91 LEU A CA 1
ATOM 746 C C . LEU A 1 91 ? -19.836 9.122 61.984 1.00 47.25 91 LEU A C 1
ATOM 748 O O . LEU A 1 91 ? -20.743 8.929 62.789 1.00 47.25 91 LEU A O 1
ATOM 752 N N . VAL A 1 92 ? -18.740 9.794 62.328 1.00 50.19 92 VAL A N 1
ATOM 753 C CA . VAL A 1 92 ? -18.734 10.710 63.456 1.00 50.19 92 VAL A CA 1
ATOM 754 C C . VAL A 1 92 ? -19.583 11.907 63.025 1.00 50.19 92 VAL A C 1
ATOM 756 O O . VAL A 1 92 ? -19.268 12.533 62.009 1.00 50.19 92 VAL A O 1
ATOM 759 N N . PRO A 1 93 ? -20.683 12.237 63.728 1.00 45.59 93 PRO A N 1
ATOM 760 C CA . PRO A 1 93 ? -21.355 13.501 63.485 1.00 45.59 93 PRO A CA 1
ATOM 761 C C . PRO A 1 93 ? -20.314 14.584 63.740 1.00 45.59 93 PRO A C 1
ATOM 763 O O . PRO A 1 93 ? -19.738 14.607 64.822 1.00 45.59 93 PRO A O 1
ATOM 766 N N . THR A 1 94 ? -20.037 15.429 62.744 1.00 46.38 94 THR A N 1
ATOM 767 C CA . THR A 1 94 ? -19.148 16.590 62.865 1.00 46.38 94 THR A CA 1
ATOM 768 C C . THR A 1 94 ? -19.477 17.347 64.153 1.00 46.38 94 THR A C 1
ATOM 770 O O . THR A 1 94 ? -20.513 18.023 64.189 1.00 46.38 94 THR A O 1
ATOM 773 N N . PRO A 1 95 ? -18.643 17.276 65.209 1.00 46.47 95 PRO A N 1
ATOM 774 C CA . PRO A 1 95 ? -18.739 18.247 66.272 1.00 46.47 95 PRO A CA 1
ATOM 775 C C . PRO A 1 95 ? -18.121 19.527 65.716 1.00 46.47 95 PRO A C 1
ATOM 777 O O . PRO A 1 95 ? -16.983 19.548 65.247 1.00 46.47 95 PRO A O 1
ATOM 780 N N . MET A 1 96 ? -18.923 20.584 65.696 1.00 48.19 96 MET A N 1
ATOM 781 C CA . MET A 1 96 ? -18.498 21.932 65.342 1.00 48.19 96 MET A CA 1
ATOM 782 C C . MET A 1 96 ? -17.187 22.286 66.071 1.00 48.19 96 MET A C 1
ATOM 784 O O . MET A 1 96 ? -17.055 22.035 67.268 1.00 48.19 96 MET A O 1
ATOM 788 N N . SER A 1 97 ? -16.227 22.870 65.346 1.00 45.12 97 SER A N 1
ATOM 789 C CA . SER A 1 97 ? -14.956 23.378 65.888 1.00 45.12 97 SER A CA 1
ATOM 790 C C . SER A 1 97 ? -15.169 24.308 67.094 1.00 45.12 97 SER A C 1
ATOM 792 O O . SER A 1 97 ? -16.158 25.047 67.120 1.00 45.12 97 SER A O 1
ATOM 794 N N . PRO A 1 98 ? -14.210 24.375 68.045 1.00 55.66 98 PRO A N 1
ATOM 795 C CA . PRO A 1 98 ? -13.181 25.418 67.900 1.00 55.66 98 PRO A CA 1
ATOM 796 C C . PRO A 1 98 ? -11.761 25.092 68.438 1.00 55.66 98 PRO A C 1
ATOM 798 O O . PRO A 1 98 ? -11.580 24.334 69.383 1.00 55.66 98 PRO A O 1
ATOM 801 N N . SER A 1 99 ? -10.785 25.848 67.906 1.00 45.00 99 SER A N 1
ATOM 802 C CA . SER A 1 99 ? -9.552 26.350 68.562 1.00 45.00 99 SER A CA 1
ATOM 803 C C . SER A 1 99 ? -8.220 25.565 68.481 1.00 45.00 99 SER A C 1
ATOM 805 O O . SER A 1 99 ? -7.946 24.649 69.246 1.00 45.00 99 SER A O 1
ATOM 807 N N . SER A 1 100 ? -7.357 26.056 67.579 1.00 50.28 100 SER A N 1
ATOM 808 C CA . SER A 1 100 ? -5.976 26.551 67.784 1.00 50.28 100 SER A CA 1
ATOM 809 C C . SER A 1 100 ? -4.999 25.836 68.740 1.00 50.28 100 SER A C 1
ATOM 811 O O . SER A 1 100 ? -5.180 25.904 69.954 1.00 50.28 100 SER A O 1
ATOM 813 N N . LYS A 1 101 ? -3.852 25.365 68.196 1.00 45.81 101 LYS A N 1
ATOM 814 C CA . LYS A 1 101 ? -2.466 25.581 68.711 1.00 45.81 101 LYS A CA 1
ATOM 815 C C . LYS A 1 101 ? -1.362 25.015 67.774 1.00 45.81 101 LYS A C 1
ATOM 817 O O . LYS A 1 101 ? -1.150 23.815 67.701 1.00 45.81 101 LYS A O 1
ATOM 822 N N . SER A 1 102 ? -0.708 25.939 67.058 1.00 58.94 102 SER A N 1
ATOM 823 C CA . SER A 1 102 ? 0.737 26.113 66.748 1.00 58.94 102 SER A CA 1
ATOM 824 C C . SER A 1 102 ? 1.777 24.983 66.929 1.00 58.94 102 SER A C 1
ATOM 826 O O . SER A 1 102 ? 1.875 24.462 68.035 1.00 58.94 102 SER A O 1
ATOM 828 N N . VAL A 1 103 ? 2.653 24.815 65.908 1.00 44.91 103 VAL A N 1
ATOM 829 C CA . VAL A 1 103 ? 4.113 24.443 65.874 1.00 44.91 103 VAL A CA 1
ATOM 830 C C . VAL A 1 103 ? 4.378 23.611 64.600 1.00 44.91 103 VAL A C 1
ATOM 832 O O . VAL A 1 103 ? 3.685 22.626 64.405 1.00 44.91 103 VAL A O 1
ATOM 835 N N . SER A 1 104 ? 5.303 23.855 63.663 1.00 41.12 104 SER A N 1
ATOM 836 C CA . SER A 1 104 ? 6.283 24.908 63.358 1.00 41.12 104 SER A CA 1
ATOM 837 C C . SER A 1 104 ? 6.672 24.776 61.866 1.00 41.12 104 SER A C 1
ATOM 839 O O . SER A 1 104 ? 6.787 23.668 61.352 1.00 41.12 104 SER A O 1
ATOM 841 N N . THR A 1 105 ? 6.888 25.904 61.188 1.00 49.41 105 THR A N 1
ATOM 842 C CA . THR A 1 105 ? 7.636 26.107 59.917 1.00 49.41 105 THR A CA 1
ATOM 843 C C . THR A 1 105 ? 9.165 25.950 60.146 1.00 49.41 105 THR A C 1
ATOM 845 O O . THR A 1 105 ? 9.517 25.989 61.329 1.00 49.41 105 THR A O 1
ATOM 848 N N . PRO A 1 106 ? 10.104 25.863 59.150 1.00 57.16 106 PRO A N 1
ATOM 849 C CA . PRO A 1 106 ? 10.101 26.600 57.861 1.00 57.16 106 PRO A CA 1
ATOM 850 C C . PRO A 1 106 ? 10.812 25.982 56.612 1.00 57.16 106 PRO A C 1
ATOM 852 O O . PRO A 1 106 ? 11.473 24.956 56.703 1.00 57.16 106 PRO A O 1
ATOM 855 N N . SER A 1 107 ? 10.731 26.736 55.492 1.00 51.66 107 SER A N 1
ATOM 856 C CA . SER A 1 107 ? 11.710 26.869 54.376 1.00 51.66 107 SER A CA 1
ATOM 857 C C . SER A 1 107 ? 11.936 25.683 53.424 1.00 51.66 107 SER A C 1
ATOM 859 O O . SER A 1 107 ? 11.843 24.534 53.820 1.00 51.66 107 SER A O 1
ATOM 861 N N . GLU A 1 108 ? 12.322 25.832 52.154 1.00 47.84 108 GLU A N 1
ATOM 862 C CA . GLU A 1 108 ? 12.521 26.921 51.172 1.00 47.84 108 GLU A CA 1
ATOM 863 C C . GLU A 1 108 ? 12.926 26.205 49.852 1.00 47.84 108 GLU A C 1
ATOM 865 O O . GLU A 1 108 ? 13.266 25.025 49.885 1.00 47.84 108 GLU A O 1
ATOM 870 N N . ALA A 1 109 ? 12.940 26.926 48.727 1.00 47.34 109 ALA A N 1
ATOM 871 C CA . ALA A 1 109 ? 13.320 26.527 47.362 1.00 47.34 109 ALA A CA 1
ATOM 872 C C . ALA A 1 109 ? 12.122 26.026 46.532 1.00 47.34 109 ALA A C 1
ATOM 874 O O . ALA A 1 109 ? 11.602 24.939 46.732 1.00 47.34 109 ALA A O 1
ATOM 875 N N . GLY A 1 110 ? 11.557 26.801 45.609 1.00 47.69 110 GLY A N 1
ATOM 876 C CA . GLY A 1 110 ? 12.233 27.685 44.669 1.00 47.69 110 GLY A CA 1
ATOM 877 C C . GLY A 1 110 ? 12.455 26.920 43.373 1.00 47.69 110 GLY A C 1
ATOM 878 O O . GLY A 1 110 ? 13.471 26.259 43.212 1.00 47.69 110 GLY A O 1
ATOM 879 N N . SER A 1 111 ? 11.498 27.004 42.454 1.00 57.78 111 SER A N 1
ATOM 880 C CA . SER A 1 111 ? 11.788 26.977 41.019 1.00 57.78 111 SER A CA 1
ATOM 881 C C . SER A 1 111 ? 10.554 27.380 40.238 1.00 57.78 111 SER A C 1
ATOM 883 O O . SER A 1 111 ? 9.658 26.595 39.945 1.00 57.78 111 SER A O 1
ATOM 885 N N . GLN A 1 112 ? 10.546 28.664 39.922 1.00 56.31 112 GLN A N 1
ATOM 886 C CA . GLN A 1 112 ? 10.019 29.169 38.675 1.00 56.31 112 GLN A CA 1
ATOM 887 C C . GLN A 1 112 ? 10.985 28.691 37.580 1.00 56.31 112 GLN A C 1
ATOM 889 O O . GLN A 1 112 ? 12.054 29.277 37.433 1.00 56.31 112 GLN A O 1
ATOM 894 N N . ASP A 1 113 ? 10.648 27.622 36.856 1.00 49.97 113 ASP A N 1
ATOM 895 C CA . ASP A 1 113 ? 11.315 27.324 35.587 1.00 49.97 113 ASP A CA 1
ATOM 896 C C . ASP A 1 113 ? 10.475 27.896 34.449 1.00 49.97 113 ASP A C 1
ATOM 898 O O . ASP A 1 113 ? 9.359 27.467 34.153 1.00 49.97 113 ASP A O 1
ATOM 902 N N . SER A 1 114 ? 11.025 28.958 33.880 1.00 59.31 114 SER A N 1
ATOM 903 C CA . SER A 1 114 ? 10.569 29.591 32.663 1.00 59.31 114 SER A CA 1
ATOM 904 C C . SER A 1 114 ? 11.177 28.816 31.497 1.00 59.31 114 SER A C 1
ATOM 906 O O . SER A 1 114 ? 12.307 29.084 31.106 1.00 59.31 114 SER A O 1
ATOM 908 N N . GLY A 1 115 ? 10.419 27.879 30.933 1.00 45.03 115 GLY A N 1
ATOM 909 C CA . GLY A 1 115 ? 10.760 27.181 29.696 1.00 45.03 115 GLY A CA 1
ATOM 910 C C . GLY A 1 115 ? 10.043 27.774 28.485 1.00 45.03 115 GLY A C 1
ATOM 911 O O . GLY A 1 115 ? 9.212 27.106 27.876 1.00 45.03 115 GLY A O 1
ATOM 912 N N . ASP A 1 116 ? 10.360 29.019 28.122 1.00 53.00 116 ASP A N 1
ATOM 913 C CA . ASP A 1 116 ? 10.246 29.445 26.724 1.00 53.00 116 ASP A CA 1
ATOM 914 C C . ASP A 1 116 ? 11.345 28.715 25.948 1.00 53.00 116 ASP A C 1
ATOM 916 O O . ASP A 1 116 ? 12.493 29.142 25.947 1.00 53.00 116 ASP A O 1
ATOM 920 N N . LEU A 1 117 ? 11.016 27.565 25.355 1.00 49.81 117 LEU A N 1
ATOM 921 C CA . LEU A 1 117 ? 11.859 26.893 24.368 1.00 49.81 117 LEU A CA 1
ATOM 922 C C . LEU A 1 117 ? 10.992 26.223 23.297 1.00 49.81 117 LEU A C 1
ATOM 924 O O . LEU A 1 117 ? 10.778 25.015 23.301 1.00 49.81 117 LEU A O 1
ATOM 928 N N . GLY A 1 118 ? 10.580 27.039 22.329 1.00 47.00 118 GLY A N 1
ATOM 929 C CA . GLY A 1 118 ? 10.609 26.672 20.914 1.00 47.00 118 GLY A CA 1
ATOM 930 C C . GLY A 1 118 ? 9.481 25.776 20.374 1.00 47.00 118 GLY A C 1
ATOM 931 O O . GLY A 1 118 ? 8.939 24.915 21.064 1.00 47.00 118 GLY A O 1
ATOM 932 N N . PRO A 1 119 ? 9.116 25.950 19.090 1.00 48.59 119 PRO A N 1
ATOM 933 C CA . PRO A 1 119 ? 8.093 25.144 18.444 1.00 48.59 119 PRO A CA 1
ATOM 934 C C . PRO A 1 119 ? 8.527 23.681 18.420 1.00 48.59 119 PRO A C 1
ATOM 936 O O . PRO A 1 119 ? 9.487 23.340 17.735 1.00 48.59 119 PRO A O 1
ATOM 939 N N . LEU A 1 120 ? 7.805 22.856 19.184 1.00 47.97 120 LEU A N 1
ATOM 940 C CA . LEU A 1 120 ? 7.444 21.462 18.922 1.00 47.97 120 LEU A CA 1
ATOM 941 C C . LEU A 1 120 ? 8.262 20.819 17.787 1.00 47.97 120 LEU A C 1
ATOM 943 O O . LEU A 1 120 ? 7.763 20.550 16.693 1.00 47.97 120 LEU A O 1
ATOM 947 N N . THR A 1 121 ? 9.555 20.609 18.037 1.00 51.03 121 THR A N 1
ATOM 948 C CA . THR A 1 121 ? 10.377 19.817 17.135 1.00 51.03 121 THR A CA 1
ATOM 949 C C . THR A 1 121 ? 10.070 18.355 17.391 1.00 51.03 121 THR A C 1
ATOM 951 O O . THR A 1 121 ? 9.891 17.920 18.528 1.00 51.03 121 THR A O 1
ATOM 954 N N . ARG A 1 122 ? 10.105 17.607 16.289 1.00 55.34 122 ARG A N 1
ATOM 955 C CA . ARG A 1 122 ? 10.137 16.148 16.198 1.00 55.34 122 ARG A CA 1
ATOM 956 C C . ARG A 1 122 ? 8.772 15.478 16.073 1.00 55.34 122 ARG A C 1
ATOM 958 O O . ARG A 1 122 ? 8.259 14.830 16.977 1.00 55.34 122 ARG A O 1
ATOM 965 N N . VAL A 1 123 ? 8.277 15.564 14.837 1.00 53.38 123 VAL A N 1
ATOM 966 C CA . VAL A 1 123 ? 7.562 14.483 14.150 1.00 53.38 123 VAL A CA 1
ATOM 967 C C . VAL A 1 123 ? 7.999 13.116 14.694 1.00 53.38 123 VAL A C 1
ATOM 969 O O . VAL A 1 123 ? 9.162 12.720 14.587 1.00 53.38 123 VAL A O 1
ATOM 972 N N . SER A 1 124 ? 7.074 12.422 15.349 1.00 42.28 124 SER A N 1
ATOM 973 C CA . SER A 1 124 ? 7.293 11.069 15.836 1.00 42.28 124 SER A CA 1
ATOM 974 C C . SER A 1 124 ? 7.358 10.122 14.642 1.00 42.28 124 SER A C 1
ATOM 976 O O . SER A 1 124 ? 6.358 9.852 13.984 1.00 42.28 124 SER A O 1
ATOM 978 N N . SER A 1 125 ? 8.590 9.725 14.337 1.00 52.16 125 SER A N 1
ATOM 979 C CA . SER A 1 125 ? 9.030 8.350 14.104 1.00 52.16 125 SER A CA 1
ATOM 980 C C . SER A 1 125 ? 7.980 7.394 13.535 1.00 52.16 125 SER A C 1
ATOM 982 O O . SER A 1 125 ? 7.162 6.842 14.267 1.00 52.16 125 SER A O 1
ATOM 984 N N . TRP A 1 126 ? 8.081 7.132 12.236 1.00 47.97 126 TRP A N 1
ATOM 985 C CA . TRP A 1 126 ? 7.761 5.809 11.715 1.00 47.97 1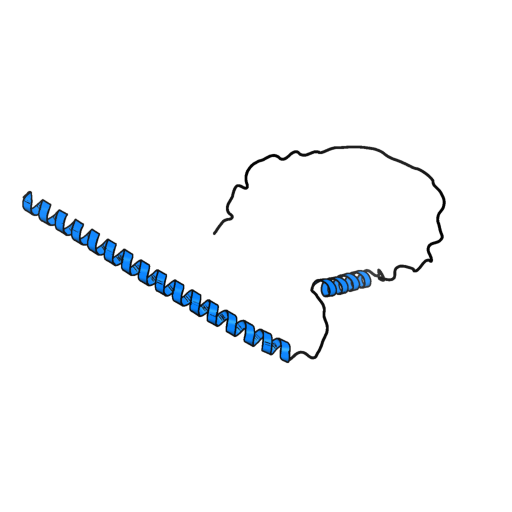26 TRP A CA 1
ATOM 986 C C . TRP A 1 126 ? 9.087 5.061 11.659 1.00 47.97 126 TRP A C 1
ATOM 988 O O . TRP A 1 126 ? 9.923 5.372 10.810 1.00 47.97 126 TRP A O 1
ATOM 998 N N . GLU A 1 127 ? 9.285 4.156 12.610 1.00 43.75 127 GLU A N 1
ATOM 999 C CA . GLU A 1 127 ? 10.267 3.077 12.503 1.00 43.75 127 GLU A CA 1
ATOM 1000 C C . GLU A 1 127 ? 9.499 1.770 12.284 1.00 43.75 127 GLU A C 1
ATOM 1002 O O . GLU A 1 127 ? 8.445 1.603 12.947 1.00 43.75 127 GLU A O 1
#

Foldseek 3Di:
DVVVVVVVVVVVVVVVVVVVVVVVVVVVVVVVVVVVVVVVCVVVVVVVVVVVVVVVVVPDDDDDDPDVVNVVVVVVCVVCVVVVHHPDDPPPPDDDDDDDDDDDDDDDDDDPDDPPDDPDDDDDDDD

Sequence (127 aa):
MLQVYYAVISQCLKETNMSDKSDLKAELERKKQRLAQIREEKKRKEEERKKKEADMQQKKEPVPDDSDLDRKRRETEALLQSIGISPEPPLVPTPMSPSSKSVSTPSEAGSQDSGDLGPLTRVSSWE

Radius of gyration: 36.61 Å; chains: 1; bounding box: 61×45×105 Å

pLDDT: mean 70.2, std 20.41, range [31.61, 97.5]